Protein AF-B2IL59-F1 (afdb_monomer_lite)

Foldseek 3Di:
DDDDDPDPVVQVVLVVQCVVVVHHSVVSVVVVVVVVVCVVVVPPDVVNVVVVVVVVVVVPDDVVPDDDPDPVVVCVVVPHD

Structure (mmCIF, N/CA/C/O backbone):
data_AF-B2IL59-F1
#
_entry.id   AF-B2IL59-F1
#
loop_
_atom_site.group_PDB
_atom_site.id
_atom_site.type_symbol
_atom_site.label_atom_id
_atom_site.label_alt_id
_atom_site.label_comp_id
_atom_site.label_asym_id
_atom_site.label_entity_id
_atom_site.label_seq_id
_atom_site.pdbx_PDB_ins_code
_atom_site.Cartn_x
_atom_site.Cartn_y
_atom_site.Cartn_z
_atom_site.occupancy
_atom_site.B_iso_or_equiv
_atom_site.auth_seq_id
_atom_site.auth_comp_id
_atom_site.auth_asym_id
_atom_site.auth_atom_id
_atom_site.pdbx_PDB_model_num
ATOM 1 N N . MET A 1 1 ? 2.114 4.468 22.166 1.00 65.50 1 MET A N 1
ATOM 2 C CA . MET A 1 1 ? 1.239 5.635 22.420 1.00 65.50 1 MET A CA 1
ATOM 3 C C . MET A 1 1 ? -0.160 5.291 21.927 1.00 65.50 1 MET A C 1
ATOM 5 O O . MET A 1 1 ? -0.239 4.796 20.806 1.00 65.50 1 MET A O 1
ATOM 9 N N . PRO A 1 2 ? -1.225 5.464 22.730 1.00 72.56 2 PRO A N 1
ATOM 10 C CA . PRO A 1 2 ? -2.593 5.253 22.262 1.00 72.56 2 PRO A CA 1
ATOM 11 C C . PRO A 1 2 ? -2.975 6.346 21.255 1.00 72.56 2 PRO A C 1
ATOM 13 O O . PRO A 1 2 ? -2.715 7.525 21.488 1.00 72.56 2 PRO A O 1
ATOM 16 N N . LEU A 1 3 ? -3.567 5.951 20.129 1.00 73.94 3 LEU A N 1
ATOM 17 C CA . LEU A 1 3 ? -4.159 6.884 19.174 1.00 73.94 3 LEU A CA 1
ATOM 18 C C . LEU A 1 3 ? -5.553 7.259 19.688 1.00 73.94 3 LEU A C 1
ATOM 20 O O . LEU A 1 3 ? -6.395 6.379 19.841 1.00 73.94 3 LEU A O 1
ATOM 24 N N . PHE A 1 4 ? -5.786 8.541 19.980 1.00 81.12 4 PHE A N 1
ATOM 25 C CA . PHE A 1 4 ? -7.090 9.029 20.429 1.00 81.12 4 PHE A CA 1
ATOM 26 C C . PHE A 1 4 ? -7.798 9.758 19.289 1.00 81.12 4 PHE A C 1
ATOM 28 O O . PHE A 1 4 ? -7.325 10.792 18.817 1.00 81.12 4 PHE A O 1
ATOM 35 N N . ILE A 1 5 ? -8.927 9.208 18.854 1.00 80.62 5 ILE A N 1
ATOM 36 C CA . ILE A 1 5 ? -9.745 9.744 17.769 1.00 80.62 5 ILE A CA 1
ATOM 37 C C . ILE A 1 5 ? -10.939 10.451 18.415 1.00 80.62 5 ILE A C 1
ATOM 39 O O . ILE A 1 5 ? -11.745 9.819 19.086 1.00 80.62 5 ILE A O 1
ATOM 43 N N . LYS A 1 6 ? -11.012 11.780 18.272 1.00 85.94 6 LYS A N 1
ATOM 44 C CA . LYS A 1 6 ? -12.102 12.605 18.837 1.00 85.94 6 LYS A CA 1
ATOM 45 C C . LYS A 1 6 ? -13.338 12.671 17.940 1.00 85.94 6 LYS A C 1
ATOM 47 O O . LYS A 1 6 ? -14.385 13.126 18.3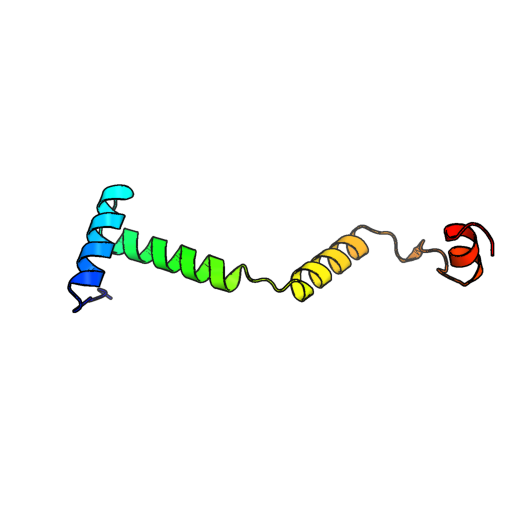86 1.00 85.94 6 LYS A O 1
ATOM 52 N N . ASP A 1 7 ? -13.186 12.272 16.686 1.00 92.56 7 ASP A N 1
ATOM 53 C CA . ASP A 1 7 ? -14.240 12.302 15.685 1.00 92.56 7 ASP A CA 1
ATOM 54 C C . ASP A 1 7 ? -15.049 10.998 15.734 1.00 92.56 7 ASP A C 1
ATOM 56 O O . ASP A 1 7 ? -14.486 9.912 15.580 1.00 92.56 7 ASP A O 1
ATOM 60 N N . ALA A 1 8 ? -16.360 11.113 15.957 1.00 90.44 8 ALA A N 1
ATOM 61 C CA . ALA A 1 8 ? -17.261 9.967 16.057 1.00 90.44 8 ALA A CA 1
ATOM 62 C C . ALA A 1 8 ? -17.354 9.179 14.741 1.00 90.44 8 ALA A C 1
ATOM 64 O O . ALA A 1 8 ? -17.374 7.952 14.770 1.00 90.44 8 ALA A O 1
ATOM 65 N N . SER A 1 9 ? -17.316 9.864 13.594 1.00 92.56 9 SER A N 1
ATOM 66 C CA . SER A 1 9 ? -17.388 9.209 12.284 1.00 92.56 9 SER A CA 1
ATOM 67 C C . SER A 1 9 ? -16.163 8.329 12.025 1.00 92.56 9 SER A C 1
ATOM 69 O O . SER A 1 9 ? -16.268 7.235 11.474 1.00 92.56 9 SER A O 1
ATOM 71 N N . VAL A 1 10 ? -14.985 8.760 12.484 1.00 92.38 10 VAL A N 1
ATOM 72 C CA . VAL A 1 10 ? -13.747 7.988 12.331 1.00 92.38 10 VAL A CA 1
ATOM 73 C C . VAL A 1 10 ? -13.708 6.804 13.304 1.00 92.38 10 VAL A C 1
ATOM 75 O O . VAL A 1 10 ? -13.197 5.742 12.946 1.00 92.38 10 VAL A O 1
ATOM 78 N N . ASP A 1 11 ? -14.257 6.947 14.515 1.00 93.12 11 ASP A N 1
ATOM 79 C CA . ASP A 1 11 ? -14.376 5.823 15.453 1.00 93.12 11 ASP A CA 1
ATOM 80 C C . ASP A 1 11 ? -15.345 4.742 14.945 1.00 93.12 11 ASP A C 1
ATOM 82 O O . ASP A 1 11 ? -15.051 3.553 15.085 1.00 93.12 11 ASP A O 1
ATOM 86 N N . GLU A 1 12 ? -16.447 5.137 14.301 1.00 95.00 12 GLU A N 1
ATOM 87 C CA . GLU A 1 12 ? -17.382 4.220 13.637 1.00 95.00 12 GLU A CA 1
ATOM 88 C C . GLU A 1 12 ? -16.702 3.450 12.499 1.00 95.00 12 GLU A C 1
ATOM 90 O O . GLU A 1 12 ? -16.757 2.220 12.480 1.00 95.00 12 GLU A O 1
ATOM 95 N N . LEU A 1 13 ? -15.961 4.138 11.622 1.00 95.56 13 LEU A N 1
ATOM 96 C CA . LEU A 1 13 ? -15.181 3.493 10.556 1.00 95.56 13 LEU A CA 1
ATOM 97 C C . LEU A 1 13 ? -14.141 2.509 11.114 1.00 95.56 13 LEU A C 1
ATOM 99 O O . LEU A 1 13 ? -13.964 1.407 10.591 1.00 95.56 13 LEU A O 1
ATOM 103 N N . ALA A 1 14 ? -13.450 2.886 12.193 1.00 94.44 14 ALA A N 1
ATOM 104 C CA . ALA A 1 14 ? -12.494 2.006 12.858 1.00 94.44 14 ALA A CA 1
ATOM 105 C C . ALA A 1 14 ? -13.181 0.784 13.493 1.00 94.44 14 ALA A C 1
ATOM 107 O O . ALA A 1 14 ? -12.611 -0.309 13.478 1.00 94.44 14 ALA A O 1
ATOM 108 N N . ALA A 1 15 ? -14.388 0.954 14.043 1.00 95.19 15 ALA A N 1
ATOM 109 C CA . ALA A 1 15 ? -15.192 -0.125 14.610 1.00 95.19 15 ALA A CA 1
ATOM 110 C C . ALA A 1 15 ? -15.683 -1.102 13.534 1.00 95.19 15 ALA A C 1
ATOM 112 O O . ALA A 1 15 ? -15.558 -2.315 13.706 1.00 95.19 15 ALA A O 1
ATOM 113 N N . GLU A 1 16 ? -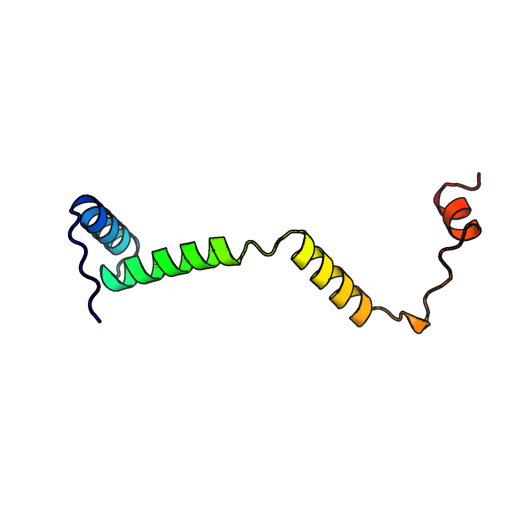16.198 -0.584 12.421 1.00 97.31 16 GLU A N 1
ATOM 114 C CA . GLU A 1 16 ? -16.677 -1.382 11.295 1.00 97.31 16 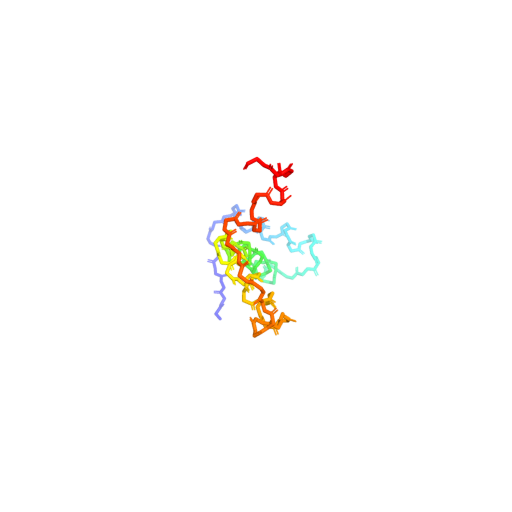GLU A CA 1
ATOM 115 C C . GLU A 1 16 ? -15.539 -2.209 10.689 1.00 97.31 16 GLU A C 1
ATOM 117 O O . GLU A 1 16 ? -15.651 -3.430 10.552 1.00 97.31 16 GLU A O 1
ATOM 122 N N . LEU A 1 17 ? -14.394 -1.574 10.419 1.00 96.69 17 LEU A N 1
ATOM 123 C CA . LEU A 1 17 ? -13.229 -2.267 9.878 1.00 96.69 17 LEU A CA 1
ATOM 124 C C . LEU A 1 17 ? -12.691 -3.332 10.845 1.00 96.69 17 LEU A C 1
ATOM 126 O O . LEU A 1 17 ? -12.306 -4.420 10.419 1.00 96.69 17 LEU A O 1
ATOM 130 N N . ALA A 1 18 ? -12.684 -3.044 12.148 1.00 97.06 18 ALA A N 1
ATOM 131 C CA . ALA A 1 18 ? -12.306 -4.006 13.178 1.00 97.06 18 ALA A CA 1
ATOM 132 C C . ALA A 1 18 ? -13.224 -5.235 13.187 1.00 97.06 18 ALA A C 1
ATOM 134 O O . ALA A 1 18 ? -12.729 -6.361 13.247 1.00 97.06 18 ALA A O 1
ATOM 135 N N . HIS A 1 19 ? -14.538 -5.028 13.057 1.00 97.75 19 HIS A N 1
ATOM 136 C CA . HIS A 1 19 ? -15.513 -6.110 12.943 1.00 97.75 19 HIS A CA 1
ATOM 137 C C . HIS A 1 19 ? -15.287 -6.963 11.693 1.00 97.75 19 HIS A C 1
ATOM 139 O O . HIS A 1 19 ? -15.214 -8.186 11.801 1.00 97.75 19 HIS A O 1
ATOM 145 N N . LEU A 1 20 ? -15.123 -6.334 10.526 1.00 97.69 20 LEU A N 1
ATOM 146 C CA . LEU A 1 20 ? -14.899 -7.039 9.260 1.00 97.69 20 LEU A CA 1
ATOM 147 C C . LEU A 1 20 ? -13.619 -7.880 9.276 1.00 97.69 20 LEU A C 1
ATOM 149 O O . LEU A 1 20 ? -13.595 -8.992 8.753 1.00 97.69 20 LEU A O 1
ATOM 153 N N . LEU A 1 21 ? -12.557 -7.363 9.894 1.00 96.12 21 LEU A N 1
ATOM 154 C CA . LEU A 1 21 ? -11.261 -8.034 9.973 1.00 96.12 21 LEU A CA 1
ATOM 155 C C . LEU A 1 21 ? -11.119 -8.950 11.199 1.00 96.12 21 LEU A C 1
ATOM 157 O O . LEU A 1 21 ? -10.104 -9.630 11.322 1.00 96.12 21 LEU A O 1
ATOM 161 N N . SER A 1 22 ? -12.110 -8.979 12.099 1.00 97.38 22 SER A N 1
ATOM 162 C CA . SER A 1 22 ? -12.057 -9.708 13.378 1.00 97.38 22 SER A CA 1
ATOM 163 C C . SER A 1 22 ? -10.815 -9.377 14.223 1.00 97.38 22 SER A C 1
ATOM 165 O O . SER A 1 22 ? -10.203 -10.250 14.839 1.00 97.38 22 SER A O 1
ATOM 167 N N . VAL A 1 23 ? -10.434 -8.098 14.262 1.00 96.62 23 VAL A N 1
ATOM 168 C CA . VAL A 1 23 ? -9.310 -7.575 15.061 1.00 96.62 23 VAL A CA 1
ATOM 169 C C . VAL A 1 23 ? -9.780 -6.429 15.958 1.00 96.62 23 VAL A C 1
ATOM 171 O O . VAL A 1 23 ? -10.917 -5.984 15.867 1.00 96.62 23 VAL A O 1
ATOM 174 N N . ASN A 1 24 ? -8.924 -5.922 16.849 1.00 94.56 24 ASN A N 1
ATOM 175 C CA . ASN A 1 24 ? -9.268 -4.731 17.633 1.00 94.56 24 ASN A CA 1
ATOM 176 C C . ASN A 1 24 ? -9.155 -3.439 16.789 1.00 94.56 24 ASN A C 1
ATOM 178 O O . ASN A 1 24 ? -8.438 -3.402 15.788 1.00 94.56 24 ASN A O 1
ATOM 182 N N . LYS A 1 25 ? -9.821 -2.357 17.226 1.00 92.12 25 LYS A N 1
ATOM 183 C CA . LYS A 1 25 ? -9.823 -1.046 16.539 1.00 92.12 25 LYS A CA 1
ATOM 184 C C . LYS A 1 25 ? -8.417 -0.531 16.214 1.00 92.12 25 LYS A C 1
ATOM 186 O O . LYS A 1 25 ? -8.174 -0.029 15.122 1.00 92.12 25 LYS A O 1
ATOM 191 N N . THR A 1 26 ? -7.473 -0.689 17.140 1.00 92.69 26 THR A N 1
ATOM 192 C CA . THR A 1 26 ? -6.088 -0.235 16.955 1.00 92.69 26 THR A CA 1
ATOM 193 C C . THR A 1 26 ? -5.382 -0.991 15.829 1.00 92.69 26 THR A C 1
ATOM 195 O O . THR A 1 26 ? -4.682 -0.377 15.024 1.00 92.69 26 THR A O 1
ATOM 198 N N . GLU A 1 27 ? -5.556 -2.311 15.754 1.00 93.50 27 GLU A N 1
ATOM 199 C CA . GLU A 1 27 ? -4.998 -3.140 14.681 1.00 93.50 27 GLU A CA 1
ATOM 200 C C . GLU A 1 27 ? -5.665 -2.846 13.335 1.00 93.50 27 GLU A C 1
ATOM 202 O O . GLU A 1 27 ? -4.966 -2.713 12.332 1.00 93.50 27 GLU A O 1
ATOM 207 N N . ALA A 1 28 ? -6.987 -2.658 13.316 1.00 95.31 28 ALA A N 1
ATOM 208 C CA . ALA A 1 28 ? -7.7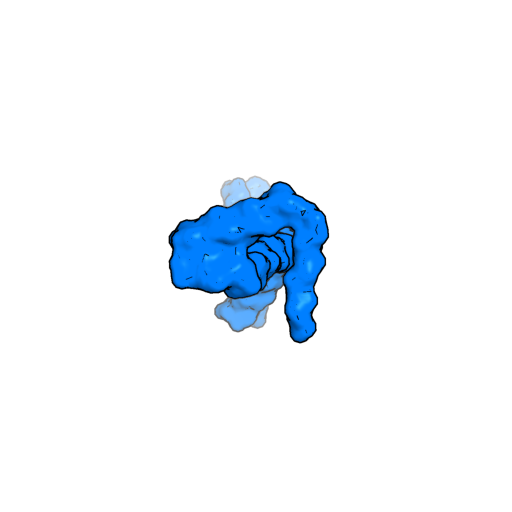24 -2.279 12.112 1.00 95.31 28 ALA A CA 1
ATOM 209 C C . ALA A 1 28 ? -7.204 -0.957 11.525 1.00 95.31 28 ALA A C 1
ATOM 211 O O . ALA A 1 28 ? -6.857 -0.888 10.345 1.00 95.31 28 ALA A O 1
ATOM 212 N N . VAL A 1 29 ? -7.053 0.073 12.367 1.00 94.00 29 VAL A N 1
ATOM 213 C CA . VAL A 1 29 ? -6.498 1.372 11.958 1.00 94.00 29 VAL A CA 1
ATOM 214 C C . VAL A 1 29 ? -5.048 1.229 11.491 1.00 94.00 29 VAL A C 1
ATOM 216 O O . VAL A 1 29 ? -4.670 1.802 10.469 1.00 94.00 29 VAL A O 1
ATOM 219 N N . ARG A 1 30 ? -4.223 0.436 12.187 1.00 94.06 30 ARG A N 1
ATOM 220 C CA . ARG A 1 30 ? -2.834 0.186 11.770 1.00 94.06 30 ARG A CA 1
ATOM 221 C C . ARG A 1 30 ? -2.770 -0.449 10.382 1.00 94.06 30 ARG A C 1
ATOM 223 O O . ARG A 1 30 ? -1.942 -0.026 9.574 1.00 94.06 30 ARG A O 1
ATOM 230 N N . LEU A 1 31 ? -3.613 -1.444 10.108 1.00 94.94 31 LEU A N 1
ATOM 231 C CA . LEU A 1 31 ? -3.641 -2.125 8.817 1.00 94.94 31 LEU A CA 1
ATOM 232 C C . LEU A 1 31 ? -4.123 -1.189 7.704 1.00 94.94 31 LEU A C 1
ATOM 234 O O . LEU A 1 31 ? -3.476 -1.119 6.661 1.00 94.94 31 LEU A O 1
ATOM 238 N N . ALA A 1 32 ? -5.183 -0.413 7.947 1.00 95.19 32 ALA A N 1
ATOM 239 C CA . ALA A 1 32 ? -5.677 0.580 6.993 1.00 95.19 32 ALA A CA 1
ATOM 240 C C . ALA A 1 32 ? -4.599 1.611 6.628 1.00 95.19 32 ALA A C 1
ATOM 242 O O . ALA A 1 32 ? -4.356 1.871 5.449 1.00 95.19 32 ALA A O 1
ATOM 243 N N . LEU A 1 33 ? -3.900 2.153 7.632 1.00 94.75 33 LEU A N 1
ATOM 244 C CA . LEU A 1 33 ? -2.805 3.100 7.420 1.00 94.75 33 LEU A CA 1
ATOM 245 C C 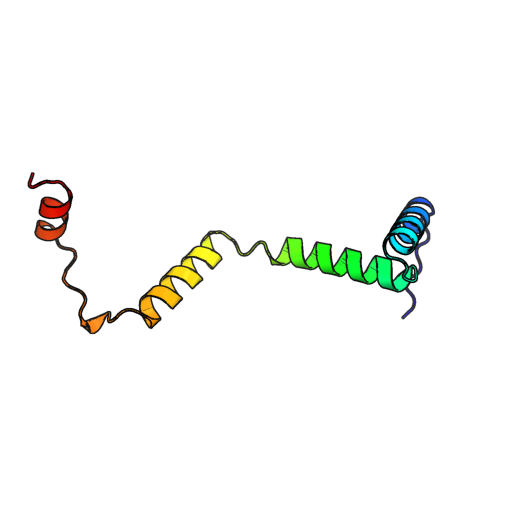. LEU A 1 33 ? -1.635 2.460 6.677 1.00 94.75 33 LEU A C 1
ATOM 247 O O . LEU A 1 33 ? -1.050 3.098 5.806 1.00 94.75 33 LEU A O 1
ATOM 251 N N . ARG A 1 34 ? -1.300 1.202 6.985 1.00 93.88 34 ARG A N 1
ATOM 252 C CA . ARG A 1 34 ? -0.262 0.470 6.255 1.00 93.88 34 ARG A CA 1
ATOM 253 C C . ARG A 1 34 ? -0.629 0.338 4.783 1.00 93.88 34 ARG A C 1
ATOM 255 O O . ARG A 1 34 ? 0.171 0.721 3.947 1.00 93.88 34 ARG A O 1
ATOM 262 N N . GLN A 1 35 ? -1.841 -0.108 4.472 1.00 91.88 35 GLN A N 1
ATOM 263 C CA . GLN A 1 35 ? -2.309 -0.248 3.092 1.00 91.88 35 GLN A CA 1
ATOM 264 C C . GLN A 1 35 ? -2.410 1.092 2.355 1.00 91.88 35 GLN A C 1
ATOM 266 O O . GLN A 1 35 ? -2.184 1.149 1.151 1.00 91.88 35 GLN A O 1
ATOM 271 N N . ALA A 1 36 ? -2.787 2.174 3.038 1.00 92.25 36 ALA A N 1
ATOM 272 C CA . ALA A 1 36 ? -2.781 3.511 2.451 1.00 92.25 36 ALA A CA 1
ATOM 273 C C . ALA A 1 36 ? -1.349 3.960 2.132 1.00 92.25 36 ALA A C 1
ATOM 275 O O . ALA A 1 36 ? -1.067 4.338 1.003 1.00 92.25 36 ALA A O 1
ATOM 276 N N . LEU A 1 37 ? -0.425 3.823 3.087 1.00 92.06 37 LEU A N 1
ATOM 277 C CA . LEU A 1 37 ? 0.987 4.137 2.877 1.00 92.06 37 LEU A CA 1
ATOM 278 C C . LEU A 1 37 ? 1.614 3.270 1.793 1.00 92.06 37 LEU A C 1
ATOM 280 O O . LEU A 1 37 ? 2.404 3.778 1.011 1.00 92.06 37 LEU A O 1
ATOM 284 N N . ASP A 1 38 ? 1.280 1.986 1.748 1.00 86.25 38 ASP A N 1
ATOM 285 C CA . ASP A 1 38 ? 1.778 1.080 0.726 1.00 86.25 38 ASP A CA 1
ATOM 286 C C . ASP A 1 38 ? 1.216 1.468 -0.639 1.00 86.25 38 ASP A C 1
ATOM 288 O O . ASP A 1 38 ? 1.969 1.429 -1.590 1.00 86.25 38 ASP A O 1
ATOM 292 N N . ARG A 1 39 ? -0.037 1.928 -0.760 1.00 83.81 39 ARG A N 1
ATOM 293 C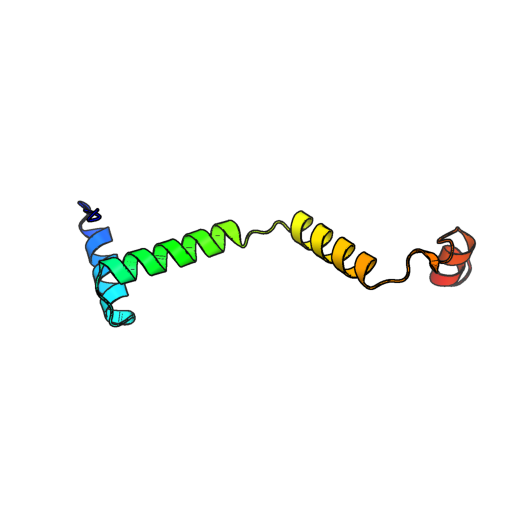 CA . ARG A 1 39 ? -0.567 2.477 -2.024 1.00 83.81 39 ARG A CA 1
ATOM 294 C C . ARG A 1 39 ? 0.148 3.758 -2.449 1.00 83.81 39 ARG A C 1
ATOM 296 O O . ARG A 1 39 ? 0.571 3.855 -3.594 1.00 83.81 39 ARG A O 1
ATOM 303 N N . GLU A 1 40 ? 0.341 4.696 -1.527 1.00 85.31 40 GLU A N 1
ATOM 304 C CA . GLU A 1 40 ? 1.064 5.943 -1.805 1.00 85.31 40 GLU A CA 1
ATOM 305 C C . GLU A 1 40 ? 2.525 5.668 -2.202 1.00 85.31 40 GLU A C 1
ATOM 307 O O . GLU A 1 40 ? 3.027 6.230 -3.171 1.00 85.31 40 GLU A O 1
ATOM 312 N N . LYS A 1 41 ? 3.196 4.738 -1.509 1.00 78.00 41 LYS A N 1
ATOM 313 C CA . LYS A 1 41 ? 4.591 4.341 -1.770 1.00 78.00 41 LYS A CA 1
ATOM 314 C C . LYS A 1 41 ? 4.758 3.380 -2.945 1.00 78.00 41 LYS A C 1
ATOM 316 O O . LYS A 1 41 ? 5.823 3.364 -3.550 1.00 78.00 41 LYS A O 1
ATOM 321 N N . ALA A 1 42 ? 3.751 2.564 -3.250 1.00 67.00 42 ALA A N 1
ATOM 322 C CA . ALA A 1 42 ? 3.724 1.677 -4.413 1.00 67.00 42 ALA A CA 1
ATOM 323 C C . ALA A 1 42 ? 3.441 2.442 -5.706 1.00 67.00 42 ALA A C 1
ATOM 325 O O . ALA A 1 42 ? 3.528 1.854 -6.785 1.00 67.00 42 ALA A O 1
ATOM 326 N N . THR A 1 43 ? 3.216 3.756 -5.621 1.00 65.44 43 THR A N 1
ATOM 327 C CA . THR A 1 43 ? 3.495 4.678 -6.722 1.00 65.44 43 THR A CA 1
ATOM 328 C C . THR A 1 43 ? 5.008 4.777 -6.922 1.00 65.44 43 THR A C 1
ATOM 330 O O . THR A 1 43 ? 5.600 5.847 -6.856 1.00 65.44 43 THR A O 1
ATOM 333 N N . GLU A 1 44 ? 5.658 3.643 -7.177 1.00 65.50 44 GLU A N 1
ATOM 334 C CA . GLU A 1 44 ? 6.871 3.684 -7.963 1.00 65.50 44 GLU A CA 1
ATOM 335 C C . GLU A 1 44 ? 6.438 4.260 -9.306 1.00 65.50 44 GLU A C 1
ATOM 337 O O . GLU A 1 44 ? 5.624 3.673 -10.032 1.00 65.50 44 GLU A O 1
ATOM 342 N N . SER A 1 45 ? 6.905 5.467 -9.588 1.00 77.81 45 SER A N 1
ATOM 343 C CA . SER A 1 45 ? 6.598 6.151 -10.831 1.00 77.81 45 SER A CA 1
ATOM 344 C C . SER A 1 45 ? 6.938 5.238 -12.012 1.00 77.81 45 SER A C 1
ATOM 346 O O . SER A 1 45 ? 7.853 4.413 -11.944 1.00 77.81 45 SER A O 1
ATOM 348 N N . LEU A 1 46 ? 6.239 5.394 -13.139 1.00 77.25 46 LEU A N 1
ATOM 349 C CA . LEU A 1 46 ? 6.593 4.660 -14.363 1.00 77.25 46 LEU A CA 1
ATOM 350 C C . LEU A 1 46 ? 8.075 4.852 -14.729 1.00 77.25 46 LEU A C 1
ATOM 352 O O . LEU A 1 46 ? 8.702 3.943 -15.264 1.00 77.25 46 LEU A O 1
ATOM 356 N N . ALA A 1 47 ? 8.643 6.013 -14.386 1.00 80.25 47 ALA A N 1
ATOM 357 C CA . ALA A 1 47 ? 10.063 6.291 -14.531 1.00 80.25 47 ALA A CA 1
ATOM 358 C C . ALA A 1 47 ? 10.930 5.362 -13.665 1.00 80.25 47 ALA A C 1
ATOM 360 O O . ALA A 1 47 ? 11.849 4.734 -14.182 1.00 80.25 47 ALA A O 1
ATOM 361 N N . GLU A 1 48 ? 10.633 5.219 -12.375 1.00 84.94 48 GLU A N 1
ATOM 362 C CA . GLU A 1 48 ? 11.367 4.317 -11.478 1.00 84.94 48 GLU A CA 1
ATOM 363 C C . GLU A 1 48 ? 11.194 2.842 -11.879 1.00 84.94 48 GLU A C 1
ATOM 365 O O . GLU A 1 48 ? 12.178 2.096 -11.915 1.00 84.94 48 GLU A O 1
ATOM 370 N N . GLN A 1 49 ? 9.989 2.446 -12.307 1.00 85.38 49 GLN A N 1
ATOM 371 C CA . GLN A 1 49 ? 9.729 1.115 -12.863 1.00 85.38 49 GLN A CA 1
ATOM 372 C C . GLN A 1 49 ? 10.582 0.844 -14.110 1.00 85.38 49 GLN A C 1
ATOM 374 O O . GLN A 1 49 ? 11.205 -0.217 -14.213 1.00 85.38 49 GLN A O 1
ATOM 379 N N . ALA A 1 50 ? 10.650 1.805 -15.037 1.00 88.81 50 ALA A N 1
ATOM 380 C CA . ALA A 1 50 ? 11.468 1.712 -16.242 1.00 88.81 50 ALA A CA 1
ATOM 381 C C . ALA A 1 50 ? 12.967 1.664 -15.909 1.00 88.81 50 ALA A C 1
ATOM 383 O O . ALA A 1 50 ? 13.698 0.851 -16.472 1.00 88.81 50 ALA A O 1
ATOM 384 N N . VAL A 1 51 ? 13.430 2.477 -14.953 1.00 92.62 51 VAL A N 1
ATOM 385 C CA . VAL A 1 51 ? 14.825 2.475 -14.486 1.00 92.62 51 VAL A CA 1
ATOM 386 C C . VAL A 1 51 ? 15.198 1.118 -13.896 1.00 92.62 51 VAL A C 1
ATOM 388 O O . VAL A 1 51 ? 16.237 0.563 -14.263 1.00 92.62 51 VAL A O 1
ATOM 391 N N . ARG A 1 52 ? 14.358 0.548 -13.020 1.00 92.81 52 ARG A N 1
ATOM 392 C CA . ARG A 1 52 ? 14.586 -0.804 -12.493 1.00 92.81 52 ARG A CA 1
ATOM 393 C C . ARG A 1 52 ? 14.623 -1.825 -13.624 1.00 92.81 52 ARG A C 1
ATOM 395 O O . ARG A 1 52 ? 15.568 -2.603 -13.679 1.00 92.81 52 ARG A O 1
ATOM 402 N N . PHE A 1 53 ? 13.632 -1.817 -14.514 1.00 92.62 53 PHE A N 1
ATOM 403 C CA . PHE A 1 53 ? 13.567 -2.760 -15.628 1.00 92.62 53 PHE A CA 1
ATOM 404 C C . PHE A 1 53 ? 14.838 -2.712 -16.487 1.00 92.62 53 PHE A C 1
ATOM 406 O O . PHE A 1 53 ? 15.465 -3.744 -16.712 1.00 92.62 53 PHE A O 1
ATOM 413 N N . CYS A 1 54 ? 15.273 -1.518 -16.900 1.00 93.06 54 CYS A N 1
ATOM 414 C CA . CYS A 1 54 ? 16.491 -1.330 -17.688 1.00 93.06 54 CYS A CA 1
ATOM 415 C C . CYS A 1 54 ? 17.745 -1.808 -16.947 1.00 93.06 54 CYS A C 1
ATOM 417 O O . CYS A 1 54 ? 18.616 -2.437 -17.551 1.00 93.06 54 CYS A O 1
ATOM 419 N N . ARG A 1 55 ? 17.847 -1.536 -15.640 1.00 92.06 55 ARG A N 1
ATOM 420 C CA . ARG A 1 55 ? 18.960 -2.008 -14.806 1.00 92.06 55 ARG A CA 1
ATOM 421 C C . ARG A 1 55 ? 18.995 -3.532 -14.738 1.00 92.06 55 ARG A C 1
ATOM 423 O O . ARG A 1 55 ? 20.050 -4.120 -14.964 1.00 92.06 55 ARG A O 1
ATOM 430 N N . ASP A 1 56 ? 17.860 -4.161 -14.459 1.00 94.06 56 ASP A N 1
ATOM 431 C CA . ASP A 1 56 ? 17.760 -5.612 -14.312 1.00 94.06 56 ASP A CA 1
ATOM 432 C C . ASP A 1 56 ? 18.003 -6.318 -15.654 1.00 94.06 56 ASP A C 1
ATOM 434 O O . ASP A 1 56 ? 18.688 -7.340 -15.701 1.00 94.06 56 ASP A O 1
ATOM 438 N N . LEU A 1 57 ? 17.511 -5.743 -16.757 1.00 91.88 57 LEU A N 1
ATOM 439 C CA . LEU A 1 57 ? 17.791 -6.211 -18.113 1.00 91.88 57 LEU A CA 1
ATOM 440 C C . LEU A 1 57 ? 19.289 -6.144 -18.418 1.00 91.88 57 LEU A C 1
ATOM 442 O O . LEU A 1 57 ? 19.851 -7.116 -18.912 1.00 91.88 57 LEU A O 1
ATOM 446 N N . ARG A 1 58 ? 19.946 -5.026 -18.090 1.00 87.31 58 ARG A N 1
ATOM 447 C CA . ARG A 1 58 ? 21.382 -4.833 -18.330 1.00 87.31 58 ARG A CA 1
ATOM 448 C C . ARG A 1 58 ? 22.258 -5.749 -17.479 1.00 87.31 58 ARG A C 1
ATOM 450 O O . ARG A 1 58 ? 23.311 -6.164 -17.940 1.00 87.31 58 ARG A O 1
ATOM 457 N N . ALA A 1 59 ? 21.834 -6.058 -16.255 1.00 89.12 59 ALA A N 1
ATOM 458 C CA . ALA A 1 59 ? 22.534 -6.998 -15.382 1.00 89.12 59 ALA A CA 1
ATOM 459 C C . ALA A 1 59 ? 22.427 -8.454 -15.867 1.00 89.12 59 ALA A C 1
ATOM 461 O O . ALA A 1 59 ? 23.319 -9.254 -15.601 1.00 89.12 59 ALA A O 1
ATOM 462 N N . ARG A 1 60 ? 21.329 -8.805 -16.548 1.00 89.88 60 ARG A N 1
ATOM 463 C CA . ARG A 1 60 ? 21.107 -10.145 -17.119 1.00 89.88 60 ARG A CA 1
ATOM 464 C C . ARG A 1 60 ? 21.641 -10.286 -18.537 1.00 89.88 60 ARG A C 1
ATOM 466 O O . ARG A 1 60 ? 21.840 -11.407 -18.997 1.00 89.88 60 ARG A O 1
ATOM 473 N N . SER A 1 61 ? 21.800 -9.178 -19.250 1.00 84.94 61 SER A N 1
ATOM 474 C CA . SER A 1 61 ? 22.354 -9.184 -20.591 1.00 84.94 61 SER A CA 1
ATOM 475 C C . SER A 1 61 ? 23.880 -9.224 -20.553 1.00 84.94 61 SER A C 1
ATOM 477 O O . SER A 1 61 ? 24.514 -8.991 -19.528 1.00 84.94 61 SER A O 1
ATOM 479 N N . HIS A 1 62 ? 24.459 -9.535 -21.707 1.00 84.12 62 HIS A N 1
ATOM 480 C CA . HIS A 1 62 ? 25.887 -9.448 -21.972 1.00 84.12 62 HIS A CA 1
ATOM 481 C C . HIS A 1 62 ? 26.148 -8.163 -22.766 1.00 84.12 62 HIS A C 1
ATOM 483 O O . HIS A 1 62 ? 26.256 -8.236 -23.993 1.00 84.12 62 HIS A O 1
ATOM 489 N N . PRO A 1 63 ? 26.159 -6.970 -22.138 1.00 78.38 63 PRO A N 1
ATOM 490 C CA . PRO A 1 63 ? 26.336 -5.708 -22.856 1.00 78.38 63 PRO A CA 1
ATOM 491 C C . PRO A 1 63 ? 27.634 -5.671 -23.674 1.00 78.38 63 PRO A C 1
ATOM 493 O O . PRO A 1 63 ? 27.679 -5.030 -24.717 1.00 78.38 63 PRO A O 1
ATOM 496 N N . GLU A 1 64 ? 28.661 -6.406 -23.252 1.00 82.38 64 GLU A N 1
ATOM 497 C CA . GLU A 1 64 ? 29.919 -6.607 -23.975 1.00 82.38 64 GLU A CA 1
ATOM 498 C C . GLU A 1 64 ? 29.765 -7.365 -25.302 1.00 82.38 64 GLU A C 1
ATOM 500 O O . GLU A 1 64 ? 30.625 -7.268 -26.172 1.00 82.38 64 GLU A O 1
ATOM 505 N N . ARG A 1 65 ? 28.671 -8.113 -25.467 1.00 83.69 65 ARG A N 1
ATOM 506 C CA . ARG A 1 65 ? 28.310 -8.822 -26.703 1.00 83.69 65 ARG A CA 1
ATOM 507 C C . ARG A 1 65 ? 27.291 -8.052 -27.543 1.00 83.69 65 ARG A C 1
ATOM 509 O O . ARG A 1 65 ? 26.808 -8.583 -28.541 1.00 83.69 65 ARG A O 1
ATOM 516 N N . GLY A 1 66 ? 26.929 -6.839 -27.127 1.00 81.12 66 GLY A N 1
ATOM 517 C CA . GLY A 1 66 ? 26.006 -5.989 -27.867 1.00 81.12 66 GLY A CA 1
ATOM 518 C C . GLY A 1 66 ? 26.584 -5.614 -29.228 1.00 81.12 66 GLY A C 1
ATOM 519 O O . GLY A 1 66 ? 27.711 -5.128 -29.315 1.00 81.12 66 GLY A O 1
ATOM 520 N N . GLN A 1 67 ? 25.811 -5.838 -30.288 1.00 83.62 67 GLN A N 1
ATOM 521 C CA . GLN A 1 67 ? 26.150 -5.344 -31.620 1.00 83.62 67 GLN A CA 1
ATOM 522 C C . GLN A 1 67 ? 25.770 -3.859 -31.742 1.00 83.62 67 GLN A C 1
ATOM 524 O O . GLN A 1 67 ? 24.856 -3.406 -31.042 1.00 83.62 67 GLN A O 1
ATOM 529 N N . PRO A 1 68 ? 26.458 -3.081 -32.596 1.00 83.81 68 PRO A N 1
ATOM 530 C CA . PRO A 1 68 ? 26.096 -1.692 -32.845 1.00 83.81 68 PRO A CA 1
ATOM 531 C C . PRO A 1 68 ? 24.659 -1.588 -33.369 1.00 83.81 68 PRO A C 1
ATOM 533 O O . PRO A 1 68 ? 24.314 -2.211 -34.367 1.00 83.81 68 PRO A O 1
ATOM 536 N N . ALA A 1 69 ? 23.830 -0.773 -32.715 1.00 86.88 69 ALA A N 1
ATOM 537 C CA . ALA A 1 69 ? 22.526 -0.371 -33.241 1.00 86.88 69 ALA A CA 1
ATOM 538 C C . ALA A 1 69 ? 22.721 0.820 -34.191 1.00 86.88 69 ALA A C 1
ATOM 540 O O . ALA A 1 69 ? 22.397 1.962 -33.862 1.00 86.88 69 ALA A O 1
ATOM 541 N N . ASP A 1 70 ? 23.383 0.564 -35.315 1.00 88.62 70 ASP A N 1
ATOM 542 C CA . ASP A 1 70 ? 23.697 1.569 -36.324 1.00 88.62 70 ASP A CA 1
ATOM 543 C C . ASP A 1 70 ? 22.587 1.689 -37.380 1.00 88.62 70 ASP A C 1
ATOM 545 O O . ASP A 1 70 ? 21.530 1.062 -37.291 1.00 88.62 70 ASP A O 1
ATOM 549 N N . LYS A 1 71 ? 22.805 2.550 -38.380 1.00 87.81 71 LYS A N 1
ATOM 550 C CA . LYS A 1 71 ? 21.826 2.766 -39.445 1.00 87.81 71 LYS A CA 1
ATOM 551 C C . LYS A 1 71 ? 21.489 1.463 -40.181 1.00 87.81 71 LYS A C 1
ATOM 553 O O . LYS A 1 71 ? 20.317 1.214 -40.412 1.00 87.81 71 LYS A O 1
ATOM 558 N N . ALA A 1 72 ? 22.481 0.626 -40.488 1.00 87.31 72 ALA A N 1
ATOM 559 C CA . ALA A 1 72 ? 22.251 -0.620 -41.215 1.00 87.31 72 ALA A CA 1
ATOM 560 C C . ALA A 1 72 ? 21.358 -1.584 -40.417 1.00 87.31 72 ALA A C 1
ATOM 562 O O . ALA A 1 72 ? 20.453 -2.190 -40.984 1.00 87.31 72 ALA A O 1
ATOM 563 N N . PHE A 1 73 ? 21.554 -1.657 -39.097 1.00 88.38 73 PHE A N 1
ATOM 564 C CA . PHE A 1 73 ? 20.678 -2.413 -38.201 1.00 88.38 73 PHE A CA 1
ATOM 565 C C . PHE A 1 73 ? 19.227 -1.902 -38.221 1.00 88.38 73 PHE A C 1
ATOM 567 O O . PHE A 1 73 ? 18.284 -2.691 -38.296 1.00 88.38 73 PHE A O 1
ATOM 574 N N . PHE A 1 74 ? 19.021 -0.581 -38.173 1.00 89.44 74 PHE A N 1
ATOM 575 C CA . PHE A 1 74 ? 17.671 -0.012 -38.247 1.00 89.44 74 PHE A CA 1
ATOM 576 C C . PHE A 1 74 ? 17.038 -0.162 -39.633 1.00 89.44 74 PHE A C 1
ATOM 578 O O . PHE A 1 74 ? 15.833 -0.401 -39.711 1.00 89.44 74 PHE A O 1
ATOM 585 N N . ASP A 1 75 ? 17.816 -0.048 -40.707 1.00 89.88 75 ASP A N 1
ATOM 586 C CA . ASP A 1 75 ? 17.336 -0.257 -42.071 1.00 89.88 75 ASP A CA 1
ATOM 587 C C . ASP A 1 75 ? 16.863 -1.720 -42.227 1.00 89.88 75 ASP A C 1
ATOM 589 O O . ASP A 1 75 ? 15.760 -1.947 -42.718 1.00 89.88 75 ASP A O 1
ATOM 593 N N . GLU A 1 76 ? 17.599 -2.713 -41.702 1.00 88.25 76 GLU A N 1
ATOM 594 C CA . GLU A 1 76 ? 17.178 -4.128 -41.673 1.00 88.25 76 GLU A CA 1
ATOM 595 C C . GLU A 1 76 ? 15.869 -4.338 -40.890 1.00 88.25 76 GLU A C 1
ATOM 597 O O . GLU A 1 76 ? 14.936 -4.966 -41.397 1.00 88.25 76 GLU A O 1
ATOM 602 N N . LEU A 1 77 ? 15.757 -3.768 -39.684 1.00 89.12 77 LEU A N 1
ATOM 603 C CA . LEU A 1 77 ? 14.545 -3.872 -38.861 1.00 89.12 77 LEU A CA 1
ATOM 604 C C . LEU A 1 77 ? 13.301 -3.277 -39.535 1.00 89.12 77 LEU A C 1
ATOM 606 O O . LEU A 1 77 ? 12.191 -3.762 -39.313 1.00 89.12 77 LEU A O 1
ATOM 610 N N . ASN A 1 78 ? 13.479 -2.229 -40.340 1.00 85.19 78 ASN A N 1
ATOM 611 C CA . ASN A 1 78 ? 12.394 -1.550 -41.046 1.00 85.19 78 ASN A CA 1
ATOM 612 C C . ASN A 1 78 ? 12.121 -2.127 -42.450 1.00 85.19 78 ASN A C 1
ATOM 614 O O . ASN A 1 78 ? 11.295 -1.579 -43.178 1.00 85.19 78 ASN A O 1
ATOM 618 N N . GLY A 1 79 ? 12.770 -3.234 -42.833 1.00 83.25 79 GLY A N 1
ATOM 619 C CA . GLY A 1 79 ? 12.535 -3.904 -44.117 1.00 83.25 79 GLY A CA 1
ATOM 620 C C . GLY A 1 79 ? 13.381 -3.398 -45.292 1.00 83.25 79 GLY A C 1
ATOM 621 O O . GLY A 1 79 ? 13.048 -3.699 -46.436 1.00 83.25 79 GLY A O 1
ATOM 622 N N . GLY A 1 80 ? 14.475 -2.678 -45.029 1.00 69.50 80 GLY A N 1
ATOM 623 C CA . GLY A 1 80 ? 15.549 -2.388 -45.987 1.00 69.50 80 GLY A CA 1
ATOM 624 C C . GLY A 1 80 ? 15.380 -1.138 -46.860 1.00 69.50 80 GLY A C 1
ATOM 625 O O . GLY A 1 80 ? 15.709 -1.207 -48.044 1.00 69.50 80 GLY A O 1
ATOM 626 N N . LEU A 1 81 ? 14.874 -0.022 -46.316 1.00 61.28 81 LEU A N 1
ATOM 627 C CA . LEU A 1 81 ? 14.738 1.265 -47.029 1.00 61.28 81 LEU A CA 1
ATOM 628 C C . LEU A 1 81 ? 15.866 2.257 -46.724 1.00 61.28 81 LEU A C 1
ATOM 630 O O . LEU A 1 81 ? 16.097 2.522 -45.527 1.00 61.28 81 LEU A O 1
#

InterPro domains:
  IPR011660 Antitoxin VapB-like [PF07704] (1-77)

pLDDT: mean 87.49, std 8.49, range [61.28, 97.75]

Organism: Beijerinckia indica subsp. indica (strain ATCC 9039 / DSM 1715 / NCIMB 8712) (NCBI:txid395963)

Radius of gyration: 25.71 Å; chains: 1; bounding box: 47×23×69 Å

Secondary structure (DSSP, 8-state):
-------HHHHHHHHHHHHHHTS-HHHHHHHHHHHHHHHHHT---HHHHHHHHHHHHHHHS-GGGPPP--HHHHHHHTT--

Sequence (81 aa):
MPLFIKDASVDELAAELAHLLSVNKTEAVRLALRQALDREKATESLAEQAVRFCRDLRARSHPERGQPADKAFFDELNGGL